Protein AF-X1STH8-F1 (afdb_monomer_lite)

Foldseek 3Di:
DVVVLVLQLPCVVNNDDDDDDPVSSVLSNLVSVCVVVDDPDDSLNPQDPPDDPVVSVVVVQVSCVSVVPDDPDCVVVVVVVVVVVD

Secondary structure (DSSP, 8-state):
-HHHHHHHH-HHHHSS---SSHHHHHHHHHHHHHHTT-TTS-GGGGS-TTS-HHHHHHHHHHHHHTTT-S-SSHHHHHHHHHHHH-

Organism: NCBI:txid412755

Sequence (86 aa):
SITTKLIHRHPHIFGSKKVKNAEEVALNWEVLKQEERGADTSMLASAPKQMPALGYSQEIQHRVAGVGFDWEDIDGVIEKLTEEVS

InterPro domains:
  IPR011551 NTP pyrophosphohydrolase MazG [PTHR30522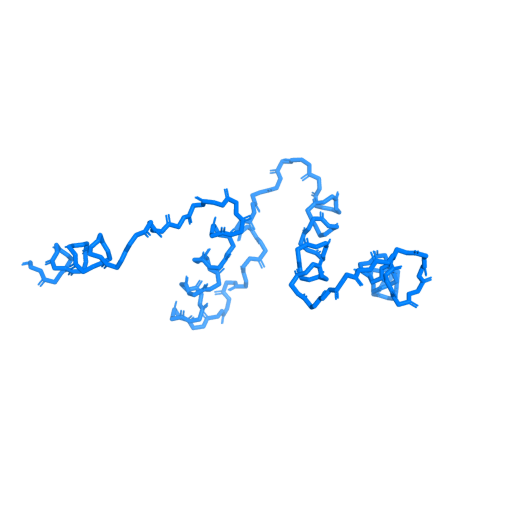] (2-85)

pLDDT: mean 85.5, std 6.1, range [66.81, 94.44]

Structure (mmCIF, N/CA/C/O backbone):
data_AF-X1STH8-F1
#
_entry.id   AF-X1STH8-F1
#
loop_
_atom_site.group_PDB
_atom_site.id
_atom_site.type_symbol
_atom_site.label_atom_id
_atom_site.label_alt_id
_atom_site.label_comp_id
_atom_site.label_asym_id
_atom_site.label_entity_id
_atom_site.label_seq_id
_atom_site.pdbx_PDB_ins_code
_atom_site.Cartn_x
_atom_site.Cartn_y
_atom_site.Cartn_z
_atom_site.occupancy
_atom_site.B_iso_or_equiv
_atom_site.auth_seq_id
_atom_site.auth_comp_id
_atom_site.auth_asym_id
_atom_site.auth_atom_id
_atom_site.pdbx_PDB_model_num
ATOM 1 N N . SER A 1 1 ? 20.548 10.158 -5.898 1.00 81.56 1 SER A N 1
ATOM 2 C CA . SER A 1 1 ? 19.737 11.326 -6.312 1.00 81.56 1 SER A CA 1
ATOM 3 C C . SER A 1 1 ? 18.264 10.927 -6.395 1.00 81.56 1 SER A C 1
ATOM 5 O O . SER A 1 1 ? 17.991 9.740 -6.558 1.00 81.56 1 SER A O 1
ATOM 7 N N . ILE A 1 2 ? 17.322 11.874 -6.291 1.00 84.06 2 ILE A N 1
ATOM 8 C CA . ILE A 1 2 ? 15.879 11.632 -6.522 1.00 84.06 2 ILE A CA 1
ATOM 9 C C . ILE A 1 2 ? 15.664 11.013 -7.910 1.00 84.06 2 ILE A C 1
ATOM 11 O O . ILE A 1 2 ? 14.927 10.041 -8.048 1.00 84.06 2 ILE A O 1
ATOM 15 N N . THR A 1 3 ? 16.403 11.496 -8.910 1.00 89.31 3 THR A N 1
ATOM 16 C CA . THR A 1 3 ? 16.389 10.971 -10.280 1.00 89.31 3 THR A CA 1
ATOM 17 C C . THR A 1 3 ? 16.735 9.482 -10.331 1.00 89.31 3 THR A C 1
ATOM 19 O O . THR A 1 3 ? 16.052 8.716 -10.998 1.00 89.31 3 THR A O 1
ATOM 22 N N . THR A 1 4 ? 17.743 9.041 -9.570 1.00 89.00 4 THR A N 1
ATOM 23 C CA . THR A 1 4 ? 18.149 7.627 -9.505 1.00 89.00 4 THR A CA 1
ATOM 24 C C . THR A 1 4 ? 17.024 6.742 -8.967 1.00 89.00 4 THR A C 1
ATOM 26 O O . THR A 1 4 ? 16.759 5.692 -9.540 1.00 89.00 4 THR A O 1
ATOM 29 N N . LYS A 1 5 ? 16.324 7.183 -7.910 1.00 87.12 5 LYS A N 1
ATOM 30 C CA . LYS A 1 5 ? 15.179 6.449 -7.343 1.00 87.12 5 LYS A CA 1
ATOM 31 C C . LYS A 1 5 ? 14.006 6.387 -8.320 1.00 87.12 5 LYS A C 1
ATOM 33 O O . LYS A 1 5 ? 13.383 5.343 -8.458 1.00 87.12 5 LYS A O 1
ATOM 38 N N . LEU A 1 6 ? 13.718 7.486 -9.022 1.00 87.81 6 LEU A N 1
ATOM 39 C CA . LEU A 1 6 ? 12.650 7.520 -10.026 1.00 87.81 6 LEU A CA 1
ATOM 40 C C . LEU A 1 6 ? 12.920 6.565 -11.193 1.00 87.81 6 LEU A C 1
ATOM 42 O O . LEU A 1 6 ? 11.999 5.865 -11.606 1.00 87.81 6 LEU A O 1
ATOM 46 N N . ILE A 1 7 ? 14.163 6.514 -11.683 1.00 89.44 7 ILE A N 1
ATOM 47 C CA . ILE A 1 7 ? 14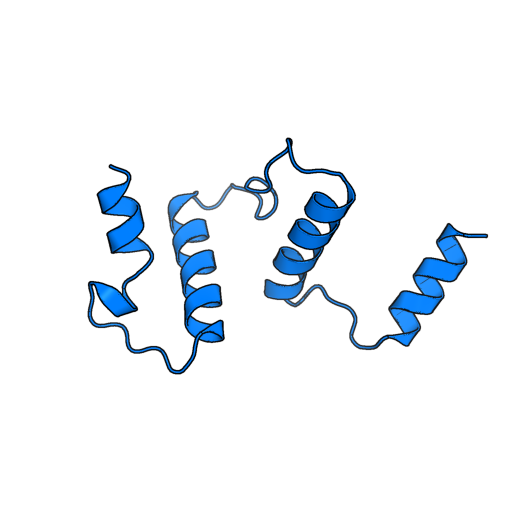.577 5.584 -12.744 1.00 89.44 7 ILE A CA 1
ATOM 48 C C . ILE A 1 7 ? 14.485 4.139 -12.249 1.00 89.44 7 ILE A C 1
ATOM 50 O O . ILE A 1 7 ? 13.921 3.292 -12.936 1.00 89.44 7 ILE A O 1
ATOM 54 N N . HIS A 1 8 ? 14.987 3.866 -11.042 1.00 89.00 8 HIS A N 1
ATOM 55 C CA . HIS A 1 8 ? 15.001 2.520 -10.475 1.00 89.00 8 HIS A CA 1
ATOM 56 C C . HIS A 1 8 ? 13.591 1.961 -10.251 1.00 89.00 8 HIS A C 1
ATOM 58 O O . HIS A 1 8 ? 13.321 0.820 -10.611 1.00 89.00 8 HIS A O 1
ATOM 64 N N . ARG A 1 9 ? 12.672 2.776 -9.721 1.00 87.19 9 ARG A N 1
ATOM 65 C CA . ARG A 1 9 ? 11.311 2.341 -9.381 1.00 87.19 9 ARG A CA 1
ATOM 66 C C . ARG A 1 9 ? 10.334 2.324 -10.565 1.00 87.19 9 ARG A C 1
ATOM 68 O O . ARG A 1 9 ? 9.283 1.699 -10.463 1.00 87.19 9 ARG A O 1
ATOM 75 N N . HIS A 1 10 ? 10.673 2.938 -11.705 1.00 90.00 10 HIS A N 1
ATOM 76 C CA . HIS A 1 10 ? 9.889 2.851 -12.949 1.00 90.00 10 HIS A CA 1
ATOM 77 C C . HIS A 1 10 ? 10.627 2.070 -14.058 1.00 90.00 10 HIS A C 1
ATOM 79 O O . HIS A 1 10 ? 10.860 2.609 -15.147 1.00 90.00 10 HIS A O 1
ATOM 85 N N . PRO A 1 11 ? 10.950 0.777 -13.857 1.00 89.25 11 PRO A N 1
ATOM 86 C CA . PRO A 1 11 ? 11.624 -0.027 -14.880 1.00 89.25 11 PRO A CA 1
ATOM 87 C C . PRO A 1 11 ? 10.746 -0.282 -16.116 1.00 89.25 11 PRO A C 1
ATOM 89 O O . PRO A 1 11 ? 11.253 -0.730 -17.139 1.00 89.25 11 PRO A O 1
ATOM 92 N N . HIS A 1 12 ? 9.444 0.002 -16.029 1.00 87.19 12 HIS A N 1
ATOM 93 C CA . HIS A 1 12 ? 8.497 -0.067 -17.141 1.00 87.19 12 HIS A CA 1
ATOM 94 C C . HIS A 1 12 ? 8.486 1.194 -18.022 1.00 87.19 12 HIS A C 1
ATOM 96 O O . HIS A 1 12 ? 8.010 1.129 -19.149 1.00 87.19 12 HIS A O 1
ATOM 102 N N . ILE A 1 13 ? 9.009 2.325 -17.528 1.00 87.12 13 ILE A N 1
ATOM 103 C CA . ILE A 1 13 ? 9.136 3.580 -18.293 1.00 87.12 13 ILE A CA 1
ATOM 104 C C . ILE A 1 13 ? 10.572 3.752 -18.790 1.00 87.12 13 ILE A C 1
ATOM 106 O O . ILE A 1 13 ? 10.792 4.101 -19.945 1.00 87.12 13 ILE A O 1
ATOM 110 N N . PHE A 1 14 ? 11.555 3.505 -17.919 1.00 87.62 14 PHE A N 1
ATOM 111 C CA . PHE A 1 14 ? 12.972 3.772 -18.198 1.00 87.62 14 PHE A CA 1
ATOM 112 C C . PHE A 1 14 ? 13.801 2.513 -18.482 1.00 87.62 14 PHE A C 1
ATOM 114 O O . PHE A 1 14 ? 14.990 2.621 -18.772 1.00 87.62 14 PHE A O 1
ATOM 121 N N . GLY A 1 15 ? 13.202 1.327 -18.371 1.00 85.25 15 GLY A N 1
ATOM 122 C CA . GLY A 1 15 ? 13.862 0.040 -18.583 1.00 85.25 15 GLY A CA 1
ATOM 123 C C . GLY A 1 15 ? 13.114 -0.837 -19.586 1.00 85.25 15 GLY A C 1
ATOM 124 O O . GLY A 1 15 ? 12.405 -0.351 -20.462 1.00 85.25 15 GLY A O 1
ATOM 125 N N . SER A 1 16 ? 13.287 -2.153 -19.463 1.00 84.19 16 SER A N 1
ATOM 126 C CA . SER A 1 16 ? 12.708 -3.155 -20.369 1.00 84.19 16 SER A CA 1
ATOM 127 C C . SER A 1 16 ? 11.575 -3.982 -19.749 1.00 84.19 16 SER A C 1
ATOM 129 O O . SER A 1 16 ? 11.055 -4.891 -20.401 1.00 84.19 16 SER A O 1
ATOM 131 N N . LYS A 1 17 ? 11.179 -3.702 -18.496 1.00 84.25 17 LYS A N 1
ATOM 132 C CA . LYS A 1 17 ? 10.167 -4.500 -17.789 1.00 84.25 17 LYS A CA 1
ATOM 133 C C . LYS A 1 17 ? 8.790 -4.227 -18.392 1.00 84.25 17 LYS A C 1
ATOM 135 O O . LYS A 1 17 ? 8.279 -3.117 -18.296 1.00 84.25 17 LYS A O 1
ATOM 140 N N . LYS A 1 18 ? 8.172 -5.242 -18.996 1.00 85.12 18 LYS A N 1
ATOM 141 C CA . LYS A 1 18 ? 6.783 -5.150 -19.458 1.00 85.12 18 LYS A CA 1
ATOM 142 C C . LYS A 1 18 ? 5.842 -5.447 -18.298 1.00 85.12 18 LYS A C 1
ATOM 144 O O . LYS A 1 18 ? 6.033 -6.432 -17.595 1.00 85.12 18 LYS A O 1
ATOM 149 N N . VAL A 1 19 ? 4.844 -4.593 -18.140 1.00 86.50 19 VAL A N 1
ATOM 150 C CA . VAL A 1 19 ? 3.760 -4.697 -17.159 1.00 86.50 19 VAL A CA 1
ATOM 151 C C . VAL A 1 19 ? 2.440 -4.720 -17.918 1.00 86.50 19 VAL A C 1
ATOM 153 O O . VAL A 1 19 ? 2.319 -4.092 -18.972 1.00 86.50 19 VAL A O 1
ATOM 156 N N . LYS A 1 20 ? 1.468 -5.475 -17.421 1.00 84.19 20 LYS A N 1
ATOM 157 C CA . LYS A 1 20 ? 0.173 -5.687 -18.070 1.00 84.19 20 LYS A CA 1
ATOM 158 C C . LYS A 1 20 ? -0.824 -4.583 -17.732 1.00 84.19 20 LYS A C 1
ATOM 160 O O . LYS A 1 20 ? -1.628 -4.223 -18.586 1.00 84.19 20 LYS A O 1
ATOM 165 N N . ASN A 1 21 ? -0.784 -4.057 -16.507 1.00 88.25 21 ASN A N 1
ATOM 166 C CA . ASN A 1 21 ? -1.733 -3.057 -16.022 1.00 88.25 21 ASN A CA 1
ATOM 167 C C . ASN A 1 21 ? -1.135 -2.166 -14.911 1.00 88.25 21 ASN A C 1
ATOM 169 O O . ASN A 1 21 ? 0.010 -2.340 -14.488 1.00 88.25 21 ASN A O 1
ATOM 173 N N . ALA A 1 22 ? -1.920 -1.183 -14.458 1.00 85.62 22 ALA A N 1
ATOM 174 C CA . ALA A 1 22 ? -1.519 -0.244 -13.410 1.00 85.62 22 ALA A CA 1
ATOM 175 C C . ALA A 1 22 ? -1.341 -0.909 -12.031 1.00 85.62 22 ALA A C 1
ATOM 177 O O . ALA A 1 22 ? -0.494 -0.481 -11.251 1.00 85.62 22 ALA A O 1
ATOM 178 N N . GLU A 1 23 ? -2.090 -1.973 -11.744 1.00 82.25 23 GLU A N 1
ATOM 179 C CA . GLU A 1 23 ? -1.972 -2.738 -10.494 1.00 82.25 23 GLU A CA 1
ATOM 180 C C . GLU A 1 23 ? -0.599 -3.412 -10.400 1.00 82.25 23 GLU A C 1
ATOM 182 O O . GLU A 1 23 ? 0.090 -3.308 -9.387 1.00 82.25 23 GLU A O 1
ATOM 187 N N . GLU A 1 24 ? -0.141 -4.020 -11.495 1.00 81.81 24 GLU A N 1
ATOM 188 C CA . GLU A 1 24 ? 1.185 -4.625 -11.585 1.00 81.81 24 GLU A CA 1
ATOM 189 C C . GLU A 1 24 ? 2.297 -3.571 -11.447 1.00 81.81 24 GLU A C 1
ATOM 191 O O . GLU A 1 24 ? 3.349 -3.842 -10.863 1.00 81.81 24 GLU A O 1
ATOM 196 N N . VAL A 1 25 ? 2.078 -2.345 -11.938 1.00 87.19 25 VAL A N 1
ATOM 197 C CA . VAL A 1 25 ? 2.998 -1.220 -11.701 1.00 87.19 25 VAL A CA 1
ATOM 198 C C . VAL A 1 25 ? 3.073 -0.875 -10.215 1.00 87.19 25 VAL A C 1
ATOM 200 O O . VAL A 1 25 ? 4.180 -0.754 -9.687 1.00 87.19 25 VAL A O 1
ATOM 203 N N . ALA A 1 26 ? 1.929 -0.742 -9.542 1.00 83.00 26 ALA A N 1
ATOM 204 C CA . ALA A 1 26 ? 1.862 -0.400 -8.123 1.00 83.00 26 ALA A CA 1
ATOM 205 C C . ALA A 1 26 ? 2.524 -1.470 -7.240 1.00 83.00 26 ALA A C 1
ATOM 207 O O . ALA A 1 26 ? 3.301 -1.139 -6.343 1.00 83.00 26 ALA A O 1
ATOM 208 N N . LEU A 1 27 ? 2.301 -2.750 -7.545 1.00 81.31 27 LEU A N 1
ATOM 209 C CA . LEU A 1 27 ? 2.918 -3.857 -6.818 1.00 81.31 27 LEU A CA 1
ATOM 210 C C . LEU A 1 27 ? 4.441 -3.879 -7.010 1.00 81.31 27 LEU A C 1
ATOM 212 O O . LEU A 1 27 ? 5.196 -3.929 -6.041 1.00 81.31 27 LEU A O 1
ATOM 216 N N . ASN A 1 28 ? 4.911 -3.744 -8.255 1.00 84.62 28 ASN A N 1
ATOM 217 C CA . ASN A 1 28 ? 6.342 -3.651 -8.554 1.00 84.62 28 ASN A CA 1
ATOM 218 C C . ASN A 1 28 ? 7.011 -2.456 -7.860 1.00 84.62 28 ASN A C 1
ATOM 220 O O . ASN A 1 28 ? 8.147 -2.561 -7.401 1.00 84.62 28 ASN A O 1
ATOM 224 N N . TRP A 1 29 ? 6.315 -1.322 -7.789 1.00 85.56 29 TRP A N 1
ATOM 225 C CA . TRP A 1 29 ? 6.792 -0.118 -7.119 1.00 85.56 29 TRP A CA 1
ATOM 226 C C . TRP A 1 29 ? 7.034 -0.347 -5.625 1.00 85.56 29 TRP A C 1
ATOM 228 O O . TRP A 1 29 ? 8.044 0.121 -5.090 1.00 85.56 29 TRP A O 1
ATOM 238 N N . GLU A 1 30 ? 6.139 -1.071 -4.951 1.00 80.38 30 GLU A N 1
ATOM 239 C CA . GLU A 1 30 ? 6.299 -1.368 -3.527 1.00 80.38 30 GLU A CA 1
ATOM 240 C C . GLU A 1 30 ? 7.397 -2.407 -3.270 1.00 80.38 30 GLU A C 1
ATOM 242 O O . GLU A 1 30 ? 8.197 -2.208 -2.356 1.00 80.38 30 GLU A O 1
ATOM 247 N N . VAL A 1 31 ? 7.539 -3.421 -4.133 1.00 82.44 31 VAL A N 1
ATOM 248 C CA . VAL A 1 31 ? 8.657 -4.382 -4.065 1.00 82.44 31 VAL A CA 1
ATOM 249 C C . VAL A 1 31 ? 10.008 -3.671 -4.183 1.00 82.44 31 VAL A C 1
ATOM 251 O O . VAL A 1 31 ? 10.866 -3.824 -3.317 1.00 82.44 31 VAL A O 1
ATOM 254 N N . LEU A 1 32 ? 10.184 -2.813 -5.192 1.00 87.19 32 LEU A N 1
ATOM 255 C CA . LEU A 1 32 ? 11.439 -2.073 -5.396 1.00 87.19 32 LEU A CA 1
ATOM 256 C C . LEU A 1 32 ? 11.736 -1.124 -4.228 1.00 87.19 32 LEU A C 1
ATOM 258 O O . LEU A 1 32 ? 12.873 -0.988 -3.779 1.00 87.19 32 LEU A O 1
ATOM 262 N N . LYS A 1 33 ? 10.702 -0.480 -3.676 1.00 82.69 33 LYS A N 1
ATOM 263 C CA . LYS A 1 33 ? 10.851 0.314 -2.453 1.00 82.69 33 LYS A CA 1
ATOM 264 C C . LYS A 1 33 ? 11.278 -0.525 -1.250 1.00 82.69 33 LYS A C 1
ATOM 266 O O . LYS A 1 33 ? 11.911 0.041 -0.362 1.00 82.69 33 LYS A O 1
ATOM 271 N N . GLN A 1 34 ? 10.851 -1.780 -1.150 1.00 78.69 34 GLN A N 1
ATOM 272 C CA . GLN A 1 34 ? 11.217 -2.669 -0.051 1.00 78.69 34 GLN A CA 1
ATOM 273 C C . GLN A 1 34 ? 12.671 -3.129 -0.192 1.00 78.69 34 GLN A C 1
ATOM 275 O O . GLN A 1 34 ? 13.421 -3.036 0.778 1.00 78.69 34 GLN A O 1
ATOM 280 N N . GLU A 1 35 ? 13.094 -3.511 -1.401 1.00 83.06 35 GLU A N 1
ATOM 281 C CA . GLU A 1 35 ? 14.490 -3.848 -1.719 1.00 83.06 35 GLU A CA 1
ATOM 282 C C . GLU A 1 35 ? 15.453 -2.705 -1.347 1.00 83.06 35 GLU A C 1
ATOM 284 O O . GLU A 1 35 ? 16.500 -2.942 -0.746 1.00 83.06 35 GLU A O 1
ATOM 289 N N . GLU A 1 36 ? 15.071 -1.449 -1.610 1.00 82.50 36 GLU A N 1
ATOM 290 C CA . GLU A 1 36 ? 15.868 -0.266 -1.252 1.00 82.50 36 GLU A CA 1
ATOM 291 C C . GLU A 1 36 ? 16.031 -0.037 0.266 1.00 82.50 36 GLU A C 1
ATOM 293 O O . GLU A 1 36 ? 16.978 0.638 0.676 1.00 82.50 36 GLU A O 1
ATOM 298 N N . ARG A 1 37 ? 15.096 -0.507 1.107 1.00 76.12 37 ARG A N 1
ATOM 299 C CA . ARG A 1 37 ? 15.079 -0.209 2.555 1.00 76.12 37 ARG A CA 1
ATOM 300 C C . ARG A 1 37 ? 15.964 -1.157 3.372 1.00 76.12 37 ARG A C 1
ATOM 302 O O . ARG A 1 37 ? 16.331 -0.806 4.487 1.00 76.12 37 ARG A O 1
ATOM 309 N N . GLY A 1 38 ? 16.352 -2.308 2.822 1.00 70.31 38 GLY A N 1
ATOM 310 C CA . GLY A 1 38 ? 17.084 -3.349 3.550 1.00 70.31 38 GLY A CA 1
ATOM 311 C C . GLY A 1 38 ? 16.163 -4.228 4.409 1.00 70.31 38 GLY A C 1
ATOM 312 O O . GLY A 1 38 ? 15.079 -3.803 4.814 1.00 70.31 38 GLY A O 1
ATOM 313 N N . ALA A 1 39 ? 16.596 -5.468 4.664 1.00 66.88 39 ALA A N 1
ATOM 314 C CA . ALA A 1 39 ? 15.761 -6.562 5.179 1.00 66.88 39 ALA A CA 1
ATOM 315 C C . ALA A 1 39 ? 15.110 -6.312 6.556 1.00 66.88 39 ALA A C 1
ATOM 317 O O . ALA A 1 39 ? 14.057 -6.879 6.833 1.00 66.88 39 ALA A O 1
ATOM 318 N N . ASP A 1 40 ? 15.677 -5.428 7.381 1.00 66.81 40 ASP A N 1
ATOM 319 C CA . ASP A 1 40 ? 15.238 -5.206 8.769 1.00 66.81 40 ASP A CA 1
ATOM 320 C C . ASP A 1 40 ? 14.225 -4.058 8.936 1.00 66.81 40 ASP A C 1
ATOM 322 O O . ASP A 1 40 ? 13.891 -3.656 10.054 1.00 66.81 40 ASP A O 1
ATOM 326 N N . THR A 1 41 ? 13.718 -3.491 7.837 1.00 75.06 41 THR A N 1
ATOM 327 C CA . THR A 1 41 ? 12.813 -2.335 7.904 1.00 75.06 41 THR A CA 1
ATOM 328 C C . THR A 1 41 ? 11.353 -2.769 7.837 1.00 75.06 41 THR A C 1
ATOM 330 O O . THR A 1 41 ? 10.914 -3.345 6.844 1.00 75.06 41 THR A O 1
ATOM 333 N N . SER A 1 42 ? 10.564 -2.430 8.864 1.00 79.50 42 SER A N 1
ATOM 334 C CA . SER A 1 42 ? 9.118 -2.697 8.873 1.00 79.50 42 SER A CA 1
ATOM 335 C C . SER A 1 42 ? 8.418 -2.092 7.648 1.00 79.50 42 SER A C 1
ATOM 337 O O . SER A 1 42 ? 8.651 -0.934 7.286 1.00 79.50 42 SER A O 1
ATOM 339 N N . MET A 1 43 ? 7.493 -2.845 7.044 1.00 76.62 43 MET A N 1
ATOM 340 C CA . MET A 1 43 ? 6.674 -2.380 5.916 1.00 76.62 43 MET A CA 1
ATOM 341 C C . MET A 1 43 ? 5.875 -1.110 6.254 1.00 76.62 43 MET A C 1
ATOM 343 O O . MET A 1 43 ? 5.694 -0.224 5.412 1.00 76.62 43 MET A O 1
ATOM 347 N N . LEU A 1 44 ? 5.468 -0.966 7.518 1.00 81.50 44 LEU A N 1
ATOM 348 C CA . LEU A 1 44 ? 4.718 0.191 8.007 1.00 81.50 44 LEU A CA 1
ATOM 349 C C . LEU A 1 44 ? 5.610 1.409 8.287 1.00 81.50 44 LEU A C 1
ATOM 351 O O . LEU A 1 44 ? 5.106 2.527 8.355 1.00 81.50 44 LEU A O 1
ATOM 355 N N . ALA A 1 45 ? 6.936 1.244 8.361 1.00 78.38 45 ALA A N 1
ATOM 356 C CA . ALA A 1 45 ? 7.865 2.323 8.713 1.00 78.38 45 ALA A CA 1
ATOM 357 C C . ALA A 1 45 ? 7.854 3.501 7.723 1.00 78.38 45 ALA A C 1
ATOM 359 O O . ALA A 1 45 ? 8.243 4.610 8.080 1.00 78.38 45 ALA A O 1
ATOM 360 N N . SER A 1 46 ? 7.396 3.283 6.485 1.00 73.88 46 SER A N 1
ATOM 361 C CA . SER A 1 46 ? 7.297 4.344 5.474 1.00 73.88 46 SER A CA 1
ATOM 362 C C . SER A 1 46 ? 5.985 5.130 5.510 1.00 73.88 46 SER A C 1
ATOM 364 O O . SER A 1 46 ? 5.755 5.947 4.625 1.00 73.88 46 SER A O 1
ATOM 366 N N . ALA A 1 47 ? 5.084 4.857 6.462 1.00 79.75 47 ALA A N 1
ATOM 367 C CA . ALA A 1 47 ? 3.821 5.583 6.574 1.00 79.75 47 ALA A CA 1
ATOM 368 C C . ALA A 1 47 ? 4.111 6.971 7.173 1.00 79.75 47 ALA A C 1
ATOM 370 O O . ALA A 1 47 ? 4.664 7.044 8.275 1.00 79.75 47 ALA A O 1
ATOM 371 N N . PRO A 1 48 ? 3.801 8.076 6.467 1.00 79.38 48 PRO A N 1
ATOM 372 C CA . PRO A 1 48 ? 4.013 9.416 6.998 1.00 79.38 48 PRO A CA 1
ATOM 373 C C . PRO A 1 48 ? 3.300 9.611 8.340 1.00 79.38 48 PRO A C 1
ATOM 375 O O . PRO A 1 48 ? 2.075 9.550 8.419 1.00 79.38 48 PRO A O 1
ATOM 378 N N . LYS A 1 49 ? 4.067 9.912 9.395 1.00 78.12 49 LYS A N 1
ATOM 379 C CA . LYS A 1 49 ? 3.518 10.163 10.740 1.00 78.12 49 LYS A CA 1
ATOM 380 C C . LYS A 1 49 ? 2.672 11.438 10.816 1.00 78.12 49 LYS A C 1
ATOM 382 O O . LYS A 1 49 ? 1.933 11.618 11.771 1.00 78.12 49 LYS A O 1
ATOM 387 N N . GLN A 1 50 ? 2.811 12.333 9.837 1.00 87.06 50 GLN A N 1
ATOM 388 C CA . GLN A 1 50 ? 2.109 13.618 9.778 1.00 87.06 50 GLN A CA 1
ATOM 389 C C . GLN A 1 50 ? 0.753 13.544 9.052 1.00 87.06 50 GLN A C 1
ATOM 391 O O . GLN A 1 50 ? 0.127 14.581 8.847 1.00 87.06 50 GLN A O 1
ATOM 396 N N . MET A 1 51 ? 0.295 12.359 8.628 1.00 87.38 51 MET A N 1
ATOM 397 C CA . MET A 1 51 ? -1.026 12.230 8.007 1.00 87.38 51 MET A CA 1
ATOM 398 C C . MET A 1 51 ? -2.162 12.354 9.035 1.00 87.38 51 MET A C 1
ATOM 400 O O . MET A 1 51 ? -2.006 11.913 10.175 1.00 87.38 51 MET A O 1
ATOM 404 N N . PRO A 1 52 ? -3.329 12.901 8.637 1.00 94.12 52 PRO A N 1
ATOM 405 C CA . PRO A 1 52 ? -4.548 12.804 9.433 1.00 94.12 52 PRO A CA 1
ATOM 406 C C . PRO A 1 52 ? -4.869 11.346 9.773 1.00 94.12 52 PRO A C 1
ATOM 408 O O . PRO A 1 52 ? -4.637 10.458 8.951 1.00 94.12 52 PRO A O 1
ATOM 411 N N . ALA A 1 53 ? -5.451 11.107 10.950 1.00 92.69 53 ALA A N 1
ATOM 412 C CA . ALA A 1 53 ? -5.678 9.759 11.479 1.00 92.69 53 ALA A CA 1
ATOM 413 C C . ALA A 1 53 ? -6.411 8.830 10.495 1.00 92.69 53 ALA A C 1
ATOM 415 O O . ALA A 1 53 ? -5.998 7.688 10.304 1.00 92.69 53 ALA A O 1
ATOM 416 N N . LEU A 1 54 ? -7.440 9.340 9.808 1.00 92.25 54 LEU A N 1
ATOM 417 C CA . LEU A 1 54 ? -8.181 8.566 8.812 1.00 92.25 54 LEU A CA 1
ATOM 418 C C . LEU A 1 54 ? -7.294 8.155 7.626 1.00 92.25 54 LEU A C 1
ATOM 420 O O . LEU A 1 54 ? -7.229 6.975 7.295 1.00 92.25 54 LEU A O 1
ATOM 424 N N . GLY A 1 55 ? -6.554 9.096 7.036 1.00 91.06 55 GLY A N 1
ATOM 425 C CA . GLY A 1 55 ? -5.647 8.793 5.923 1.00 91.06 55 GLY A CA 1
ATOM 426 C C . GLY A 1 55 ? -4.513 7.850 6.333 1.00 91.06 55 GLY A C 1
ATOM 427 O O . GLY A 1 55 ? -4.141 6.955 5.582 1.00 91.06 55 GLY A O 1
ATOM 428 N N . TYR A 1 56 ? -4.012 7.991 7.562 1.00 90.88 56 TYR A N 1
ATOM 429 C CA . TYR A 1 56 ? -3.024 7.072 8.119 1.00 90.88 56 TYR A CA 1
ATOM 430 C C . TYR A 1 56 ? -3.577 5.646 8.270 1.00 90.88 56 TYR A C 1
ATOM 432 O O . TYR A 1 56 ? -2.901 4.691 7.892 1.00 90.88 56 TYR A O 1
ATOM 440 N N . SER A 1 57 ? -4.812 5.494 8.765 1.00 90.75 57 SER A N 1
ATOM 441 C CA . SER A 1 57 ? -5.462 4.181 8.894 1.00 90.75 57 SER A CA 1
ATOM 442 C C . SER A 1 57 ? -5.667 3.493 7.540 1.00 90.75 57 SER A C 1
ATOM 444 O O . SER A 1 57 ? -5.350 2.313 7.402 1.00 90.75 57 SER A O 1
ATOM 446 N N . GLN A 1 58 ? -6.090 4.250 6.522 1.00 90.69 58 GLN A N 1
ATOM 447 C CA . GLN A 1 58 ? -6.272 3.749 5.159 1.00 90.69 58 GLN A CA 1
ATOM 448 C C . GLN A 1 58 ? -4.946 3.298 4.537 1.00 90.69 58 GLN A C 1
ATOM 450 O O . GLN A 1 58 ? -4.877 2.231 3.934 1.00 90.69 58 GLN A O 1
ATOM 455 N N . GLU A 1 59 ? -3.873 4.071 4.722 1.00 88.62 59 GLU A N 1
ATOM 456 C CA . GLU A 1 59 ? -2.541 3.714 4.219 1.00 88.62 59 GLU A CA 1
ATOM 457 C C . GLU A 1 59 ? -2.004 2.435 4.878 1.00 88.62 59 GLU A C 1
ATOM 459 O O . GLU A 1 59 ? -1.390 1.603 4.209 1.00 88.62 59 GLU A O 1
ATOM 464 N N . ILE A 1 60 ? -2.232 2.253 6.185 1.00 89.31 60 ILE A N 1
ATOM 465 C CA . ILE A 1 60 ? -1.869 1.006 6.871 1.00 89.31 60 ILE A CA 1
ATOM 466 C C . ILE A 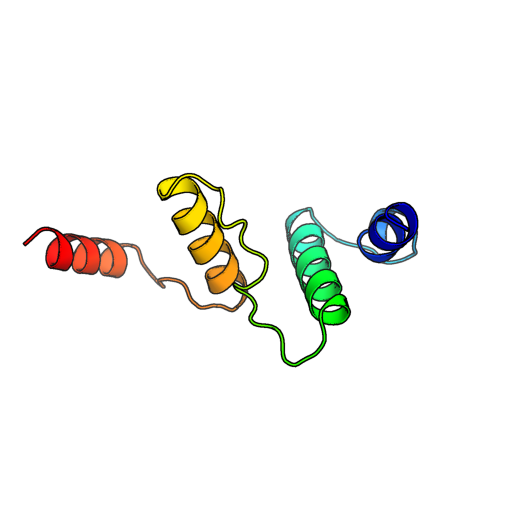1 60 ? -2.637 -0.165 6.265 1.00 89.31 60 ILE A C 1
ATOM 468 O O . ILE A 1 60 ? -1.996 -1.132 5.857 1.00 89.31 60 ILE A O 1
ATOM 472 N N . GLN A 1 61 ? -3.968 -0.062 6.178 1.00 89.69 61 GLN A N 1
ATOM 473 C CA . GLN A 1 61 ? -4.836 -1.111 5.631 1.00 89.69 61 GLN A CA 1
ATOM 474 C C . GLN A 1 61 ? -4.419 -1.500 4.207 1.00 89.69 61 GLN A C 1
ATOM 476 O O . GLN A 1 61 ? -4.220 -2.675 3.922 1.00 89.69 61 GLN A O 1
ATOM 481 N N . HIS A 1 62 ? -4.161 -0.516 3.342 1.00 86.19 62 HIS A N 1
ATOM 482 C CA . HIS A 1 62 ? -3.727 -0.759 1.967 1.00 86.19 62 HIS A CA 1
ATOM 483 C C . HIS A 1 62 ? -2.421 -1.565 1.883 1.00 86.19 6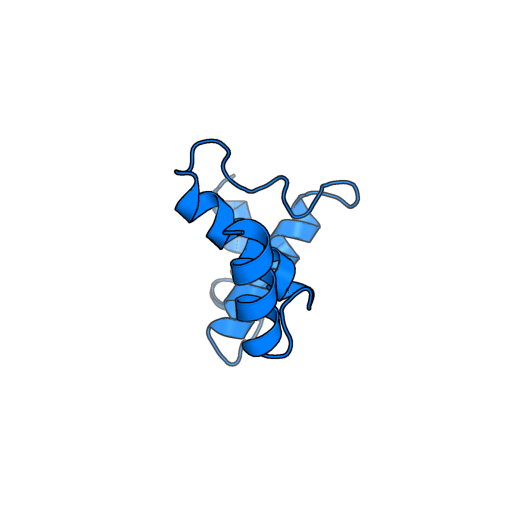2 HIS A C 1
ATOM 485 O O . HIS A 1 62 ? -2.267 -2.446 1.039 1.00 86.19 62 HIS A O 1
ATOM 491 N N . ARG A 1 63 ? -1.461 -1.286 2.770 1.00 84.88 63 ARG A N 1
ATOM 492 C CA . ARG A 1 63 ? -0.163 -1.975 2.765 1.00 84.88 63 ARG A CA 1
ATOM 493 C C . ARG A 1 63 ? -0.242 -3.400 3.283 1.00 84.88 63 ARG A C 1
ATOM 495 O O . ARG A 1 63 ? 0.449 -4.263 2.750 1.00 84.88 63 ARG A O 1
ATOM 502 N N . VAL A 1 64 ? -1.032 -3.633 4.328 1.00 85.75 64 VAL A N 1
ATOM 503 C CA . VAL A 1 64 ? -1.206 -4.980 4.886 1.00 85.75 64 VAL A CA 1
ATOM 504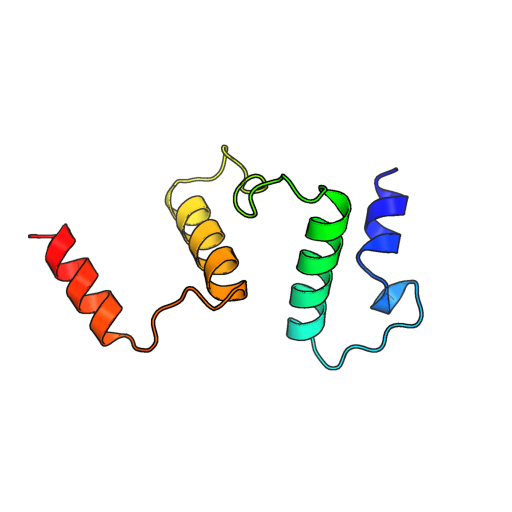 C C . VAL A 1 64 ? -2.042 -5.854 3.945 1.00 85.75 64 VAL A C 1
ATOM 506 O O . VAL A 1 64 ? -1.680 -7.008 3.716 1.00 85.75 64 VAL A O 1
ATOM 509 N N . ALA A 1 65 ? -3.031 -5.277 3.255 1.00 86.88 65 ALA A N 1
ATOM 510 C CA . ALA A 1 65 ? -3.765 -5.962 2.193 1.00 86.88 65 ALA A CA 1
ATOM 511 C C . ALA A 1 65 ? -2.839 -6.427 1.054 1.00 86.88 65 ALA A C 1
ATOM 513 O O . ALA A 1 65 ? -2.983 -7.535 0.539 1.00 86.88 65 ALA A O 1
ATOM 514 N N . GLY A 1 66 ? -1.807 -5.642 0.719 1.00 76.44 66 GLY A N 1
ATOM 515 C CA . GLY A 1 66 ? -0.801 -6.007 -0.285 1.00 76.44 66 GLY A CA 1
ATOM 516 C C . GLY A 1 66 ? 0.012 -7.275 0.023 1.00 76.44 66 GLY A C 1
ATOM 517 O O . GLY A 1 66 ? 0.610 -7.838 -0.893 1.00 76.44 66 GLY A O 1
ATOM 518 N N . VAL A 1 67 ? 0.027 -7.750 1.275 1.00 81.00 67 VAL A N 1
ATOM 519 C CA . VAL A 1 67 ? 0.644 -9.033 1.676 1.00 81.00 67 VAL A CA 1
ATOM 520 C C . VAL A 1 67 ? -0.385 -10.117 2.008 1.00 81.00 67 VAL A C 1
ATOM 522 O O . VAL A 1 67 ? -0.032 -11.146 2.577 1.00 81.00 67 VAL A O 1
ATOM 525 N N . GLY A 1 68 ? -1.652 -9.896 1.649 1.00 82.75 68 GLY A N 1
ATOM 526 C CA . GLY A 1 68 ? -2.751 -10.820 1.923 1.00 82.75 68 GLY A CA 1
ATOM 527 C C . GLY A 1 68 ? -3.305 -10.730 3.343 1.00 82.75 68 GLY A C 1
ATOM 528 O O . GLY A 1 68 ? -4.056 -11.609 3.749 1.00 82.75 68 GLY A O 1
ATOM 529 N N . PHE A 1 69 ? -2.946 -9.695 4.107 1.00 88.25 69 PHE A N 1
ATOM 530 C CA . PHE A 1 69 ? -3.588 -9.403 5.385 1.00 88.25 69 PHE A CA 1
ATOM 531 C C . PHE A 1 69 ? -4.769 -8.460 5.135 1.00 88.25 69 PHE A C 1
ATOM 533 O O . PHE A 1 69 ? -4.644 -7.242 5.254 1.00 88.25 69 PHE A O 1
ATOM 540 N N . ASP A 1 70 ? -5.892 -9.040 4.722 1.00 89.94 70 ASP A N 1
ATOM 541 C CA . ASP A 1 70 ? -7.168 -8.355 4.506 1.00 89.94 70 ASP A CA 1
ATOM 542 C C . ASP A 1 70 ? -8.330 -9.287 4.880 1.00 89.94 70 ASP A C 1
ATOM 544 O O . ASP A 1 70 ? -8.130 -10.487 5.082 1.00 89.94 70 ASP A O 1
ATOM 548 N N . TRP A 1 71 ? -9.533 -8.735 4.993 1.00 90.75 71 TRP A N 1
ATOM 549 C CA 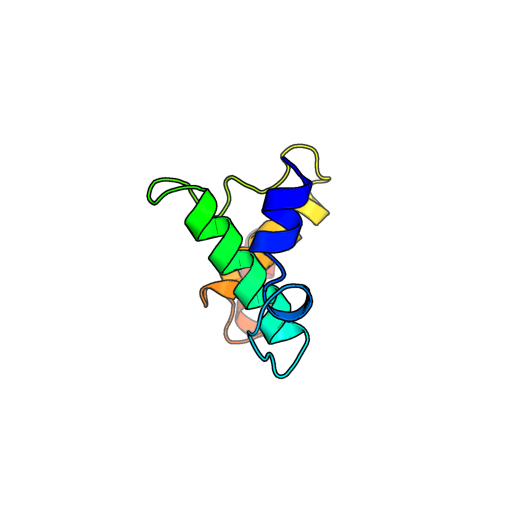. TRP A 1 71 ? -10.738 -9.509 5.274 1.00 90.75 71 TRP A CA 1
ATOM 550 C C . TRP A 1 71 ? -11.170 -10.312 4.044 1.00 90.75 71 TRP A C 1
ATOM 552 O O . TRP A 1 71 ? -11.155 -9.804 2.923 1.00 90.75 71 TRP A O 1
ATOM 562 N N . GLU A 1 72 ? -11.580 -11.565 4.253 1.00 89.12 72 GLU A N 1
ATOM 563 C CA . GLU A 1 72 ? -12.115 -12.405 3.172 1.00 89.12 72 GLU A CA 1
ATOM 564 C C . GLU A 1 72 ? -13.511 -11.942 2.729 1.00 89.12 72 GLU A C 1
ATOM 566 O O . GLU A 1 72 ? -13.841 -12.002 1.543 1.00 89.12 72 GLU A O 1
ATOM 571 N N . ASP A 1 73 ? -14.313 -11.449 3.675 1.00 91.94 73 ASP A N 1
ATOM 572 C CA . ASP A 1 73 ? -15.657 -10.936 3.448 1.00 91.94 73 ASP A CA 1
ATOM 573 C C . ASP A 1 73 ? -15.941 -9.661 4.257 1.00 91.94 73 ASP A C 1
ATOM 575 O O . ASP A 1 73 ? -15.182 -9.239 5.133 1.00 91.94 73 ASP A O 1
ATOM 579 N N . ILE A 1 74 ? -17.061 -9.018 3.927 1.00 92.88 74 ILE A N 1
ATOM 580 C CA . ILE A 1 74 ? -17.521 -7.813 4.619 1.00 92.88 74 ILE A CA 1
ATOM 581 C C . ILE A 1 74 ? -18.126 -8.121 5.994 1.00 92.88 74 ILE A C 1
ATOM 583 O O . ILE A 1 74 ? -18.170 -7.233 6.845 1.00 92.88 74 ILE A O 1
ATOM 587 N N . ASP A 1 75 ? -18.579 -9.351 6.230 1.00 94.44 75 ASP A N 1
ATOM 588 C CA . ASP A 1 75 ? -19.269 -9.725 7.462 1.00 94.44 75 ASP A CA 1
ATOM 589 C C . ASP A 1 75 ? -18.305 -9.638 8.654 1.00 94.44 75 ASP A C 1
ATOM 591 O O . ASP A 1 75 ? -18.656 -9.045 9.679 1.00 94.44 75 ASP A O 1
ATOM 595 N N . GLY A 1 76 ? -17.051 -10.072 8.482 1.00 90.75 76 GLY A N 1
ATOM 596 C CA . GLY A 1 76 ? -15.998 -9.909 9.491 1.00 90.75 76 GLY A CA 1
ATOM 597 C C . GLY A 1 76 ? -15.687 -8.442 9.825 1.00 90.75 76 GLY A C 1
ATOM 598 O O . GLY A 1 76 ? -15.435 -8.098 10.983 1.00 90.75 76 GLY A O 1
ATOM 599 N N . VAL A 1 77 ? -15.785 -7.538 8.842 1.00 91.06 77 VAL A N 1
ATOM 600 C CA . VAL A 1 77 ? -15.613 -6.090 9.065 1.00 91.06 77 VAL A CA 1
ATOM 601 C C . VAL A 1 77 ? -16.744 -5.537 9.935 1.00 91.06 77 VAL A C 1
ATOM 603 O O . VAL A 1 77 ? -16.497 -4.747 10.849 1.00 91.06 77 VAL A O 1
ATOM 606 N N . ILE A 1 78 ? -17.987 -5.942 9.659 1.00 93.50 78 ILE A N 1
ATOM 607 C CA . ILE A 1 78 ? -19.174 -5.480 10.391 1.00 93.50 78 ILE A CA 1
ATOM 608 C C . ILE A 1 78 ? -19.193 -6.024 11.822 1.00 93.50 78 ILE A C 1
ATOM 610 O O . ILE A 1 78 ? -19.518 -5.278 12.751 1.00 93.50 78 ILE A O 1
ATOM 614 N N . GLU A 1 79 ? -18.813 -7.287 12.020 1.00 93.38 79 GLU A N 1
ATOM 615 C CA . GLU A 1 79 ? -18.678 -7.879 13.353 1.00 93.38 79 GLU A CA 1
ATOM 616 C C . GLU A 1 79 ? -17.656 -7.098 14.184 1.00 93.38 79 GLU A C 1
ATOM 618 O O . GLU A 1 79 ? -17.973 -6.638 15.285 1.00 93.38 79 GLU A O 1
ATOM 623 N N . LYS A 1 80 ? -16.470 -6.843 13.616 1.00 91.62 80 LYS A N 1
ATOM 624 C CA . LYS A 1 80 ? -15.417 -6.105 14.315 1.00 91.62 80 LYS A CA 1
ATOM 625 C C . LYS A 1 80 ? -15.820 -4.664 14.622 1.00 91.62 80 LYS A C 1
ATOM 627 O O . LYS A 1 80 ? -15.505 -4.154 15.691 1.00 91.62 80 LYS A O 1
ATOM 632 N N . LEU A 1 81 ? -16.552 -4.006 13.725 1.00 92.19 81 LEU A N 1
ATOM 633 C CA . LEU A 1 81 ? -17.095 -2.672 13.986 1.00 92.19 81 LEU A CA 1
ATOM 634 C C . LEU A 1 81 ? -18.102 -2.684 15.145 1.00 92.19 81 LEU A C 1
ATOM 636 O O . LEU A 1 81 ? -18.103 -1.773 15.969 1.00 92.19 81 LEU A O 1
ATOM 640 N N . THR A 1 82 ? -18.954 -3.708 15.205 1.00 94.12 82 THR A N 1
ATOM 641 C CA . THR A 1 82 ? -19.966 -3.847 16.259 1.00 94.12 82 THR A CA 1
ATOM 642 C C . THR A 1 82 ? -19.316 -4.059 17.627 1.00 94.12 82 THR A C 1
ATOM 644 O O . THR A 1 82 ? -19.784 -3.485 18.610 1.00 94.12 82 THR A O 1
ATOM 647 N N . GLU A 1 83 ? -18.219 -4.819 17.688 1.00 92.00 83 GLU A N 1
ATOM 648 C CA . GLU A 1 83 ? -17.414 -5.012 18.902 1.00 92.00 83 GLU A CA 1
ATOM 649 C C . GLU A 1 83 ? -16.840 -3.692 19.444 1.00 92.00 83 GLU A C 1
ATOM 651 O O . GLU A 1 83 ? -16.904 -3.456 20.642 1.00 92.00 83 GLU A O 1
ATOM 656 N N . GLU A 1 84 ? -16.309 -2.820 18.581 1.00 91.81 84 GLU A N 1
ATOM 657 C CA . GLU A 1 84 ? -15.637 -1.575 19.002 1.00 91.81 84 GLU A CA 1
ATOM 658 C C . GLU A 1 84 ? -16.611 -0.437 19.370 1.00 91.81 84 GLU A C 1
ATOM 660 O O . GLU A 1 84 ? -16.232 0.511 20.059 1.00 91.81 84 GLU A O 1
ATOM 665 N N . VAL A 1 85 ? -17.851 -0.484 18.867 1.00 91.12 85 VAL A N 1
ATOM 666 C CA . VAL A 1 85 ? -18.902 0.511 19.163 1.00 91.12 85 VAL A CA 1
ATOM 667 C C . VAL A 1 85 ? -19.683 0.165 20.439 1.00 91.12 85 VAL A C 1
ATOM 669 O O . VAL A 1 85 ? -20.306 1.056 21.023 1.00 91.12 85 VAL A O 1
ATOM 672 N N . SER A 1 86 ? -19.667 -1.106 20.850 1.00 71.81 86 SER A N 1
ATOM 673 C CA . SER A 1 86 ? -20.363 -1.614 22.044 1.00 71.81 86 SER A CA 1
ATOM 674 C C . SER A 1 86 ? -19.578 -1.351 23.327 1.00 71.81 86 SER A C 1
ATOM 676 O O . SER A 1 86 ? -20.235 -1.024 24.342 1.00 71.81 86 SER A O 1
#

Radius of gyration: 16.59 Å; chains: 1; bounding box: 40×26×42 Å